Protein AF-G7VB35-F1 (afdb_monomer_lite)

Secondary structure (DSSP, 8-state):
--EEEEE-SS-THHHHHHHHHH--SEEEEEES-TTSHHHHHHHHHHHHHHHHHT-EEEEEE--TTSHHHHHHHHHHHHH-S-TTSSS--

Organism: NCBI:txid1104324

Foldseek 3Di:
DFEAEDEDDLPLVVVLVVCVVVVGQEYEYEYQCCPPPSNVVSQVVVCVSCVVSNHHYHYHHAHPPDPVSSVVSSVVVVPPPCPPPPPPD

Sequence (89 aa):
MRVLVASLGFSYHHVMAVANRCRPEKIVLATVNPEVDRVKNAVDEVALYGKALGVAVEVERLDPSDFWQCVGEAARLFAGDDESTWAGA

InterPro domains:
  IPR054588 Csa3, N-terminal [PF22662] (3-76)

Structure (mmCIF, N/CA/C/O backbone):
data_AF-G7VB35-F1
#
_entry.id   AF-G7VB35-F1
#
loop_
_atom_site.group_PDB
_atom_site.id
_atom_site.type_symbol
_atom_site.label_atom_id
_atom_site.label_alt_id
_atom_site.label_comp_id
_atom_site.label_asym_id
_atom_site.label_entity_id
_atom_site.label_seq_id
_atom_site.pdbx_PDB_ins_code
_atom_site.Cartn_x
_atom_site.Cartn_y
_atom_site.Cartn_z
_atom_site.occupancy
_atom_site.B_iso_or_equiv
_atom_site.auth_seq_id
_atom_site.auth_comp_id
_atom_site.auth_asym_id
_atom_site.auth_atom_id
_atom_site.pdbx_PDB_model_num
ATOM 1 N N . MET A 1 1 ? -9.229 -8.188 13.113 1.00 81.25 1 MET A N 1
ATOM 2 C CA . MET A 1 1 ? -8.333 -7.314 12.346 1.00 81.25 1 MET A CA 1
ATOM 3 C C . MET A 1 1 ? -8.727 -7.321 10.878 1.00 81.25 1 MET A C 1
ATOM 5 O O . MET A 1 1 ? -8.672 -8.374 10.252 1.00 81.25 1 MET A O 1
ATOM 9 N N . ARG A 1 2 ? -9.175 -6.185 10.332 1.00 89.00 2 ARG A N 1
ATOM 10 C CA . ARG A 1 2 ? -9.408 -6.015 8.884 1.00 89.00 2 ARG A CA 1
ATOM 11 C C . ARG A 1 2 ? -8.158 -5.455 8.214 1.00 89.00 2 ARG A C 1
ATOM 13 O O . ARG A 1 2 ? -7.753 -4.339 8.530 1.00 89.00 2 ARG A O 1
ATOM 20 N N . VAL A 1 3 ? -7.589 -6.199 7.273 1.00 91.25 3 VAL A N 1
ATOM 21 C CA . VAL A 1 3 ? -6.418 -5.771 6.497 1.00 91.25 3 VAL A CA 1
ATOM 22 C C . VAL A 1 3 ? -6.845 -5.489 5.060 1.00 91.25 3 VAL A C 1
ATOM 24 O O . VAL A 1 3 ? -7.514 -6.311 4.437 1.00 91.25 3 VAL A O 1
ATOM 27 N N . LEU A 1 4 ? -6.481 -4.319 4.537 1.00 91.50 4 LEU A N 1
ATOM 28 C CA . LEU A 1 4 ? -6.594 -3.997 3.117 1.00 91.50 4 LEU A CA 1
ATOM 29 C C . LEU A 1 4 ? -5.244 -4.260 2.453 1.00 91.50 4 LEU A C 1
ATOM 31 O O . LEU A 1 4 ? -4.307 -3.493 2.646 1.00 91.50 4 LEU A O 1
ATOM 35 N N . VAL A 1 5 ? -5.159 -5.318 1.655 1.00 90.56 5 VAL A N 1
ATOM 36 C CA . VAL A 1 5 ? -3.997 -5.577 0.798 1.00 90.56 5 VAL A CA 1
ATOM 37 C C . VAL A 1 5 ? -4.287 -5.002 -0.583 1.00 90.56 5 VAL A C 1
ATOM 39 O O . VAL A 1 5 ? -5.333 -5.291 -1.168 1.00 90.56 5 VAL A O 1
ATOM 42 N N . ALA A 1 6 ? -3.385 -4.177 -1.104 1.00 89.50 6 ALA A N 1
ATOM 43 C CA . ALA A 1 6 ? -3.522 -3.581 -2.424 1.00 89.50 6 ALA A CA 1
ATOM 44 C C . ALA A 1 6 ? -2.188 -3.588 -3.168 1.00 89.50 6 ALA A C 1
ATOM 46 O O . ALA A 1 6 ? -1.151 -3.241 -2.606 1.00 89.50 6 ALA A O 1
ATOM 47 N N . SER A 1 7 ? -2.223 -3.925 -4.458 1.00 87.00 7 SER A N 1
ATOM 48 C CA . SER A 1 7 ? -1.089 -3.658 -5.333 1.00 87.00 7 SER A CA 1
ATOM 49 C C . SER A 1 7 ? -0.986 -2.155 -5.587 1.00 87.00 7 SER A C 1
ATOM 51 O O . SER A 1 7 ? -1.962 -1.486 -5.941 1.00 87.00 7 SER A O 1
ATOM 53 N N . LEU A 1 8 ? 0.206 -1.603 -5.386 1.00 80.94 8 LEU A N 1
ATOM 54 C CA . LEU A 1 8 ? 0.464 -0.184 -5.550 1.00 80.94 8 LEU A CA 1
ATOM 55 C C . LEU A 1 8 ? 1.037 0.083 -6.941 1.00 80.94 8 LEU A C 1
ATOM 57 O O .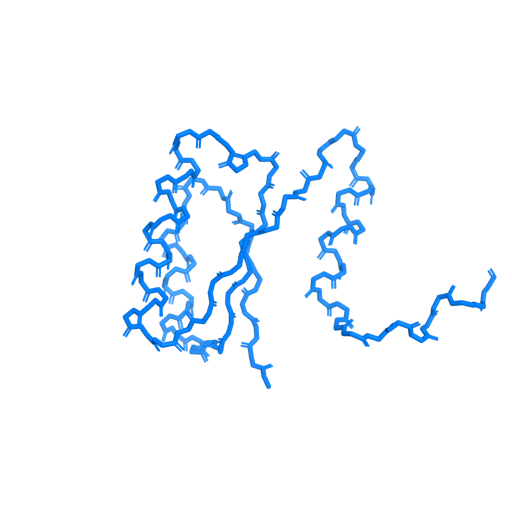 LEU A 1 8 ? 2.238 -0.028 -7.192 1.00 80.94 8 LEU A O 1
ATOM 61 N N . GLY A 1 9 ? 0.126 0.434 -7.844 1.00 71.12 9 GLY A N 1
ATOM 62 C CA . GLY A 1 9 ? 0.428 1.050 -9.131 1.00 71.12 9 GLY A CA 1
ATOM 63 C C . GLY A 1 9 ? 0.118 2.549 -9.128 1.00 71.12 9 GLY A C 1
ATOM 64 O O . GLY A 1 9 ? -0.073 3.178 -8.091 1.00 71.12 9 GLY A O 1
ATOM 65 N N . PHE A 1 10 ? 0.001 3.134 -10.318 1.00 64.56 10 PHE A N 1
ATOM 66 C CA . PHE A 1 10 ? -0.198 4.580 -10.476 1.00 64.56 10 PHE A CA 1
ATOM 67 C C . PHE A 1 10 ? -1.571 5.108 -10.024 1.00 64.56 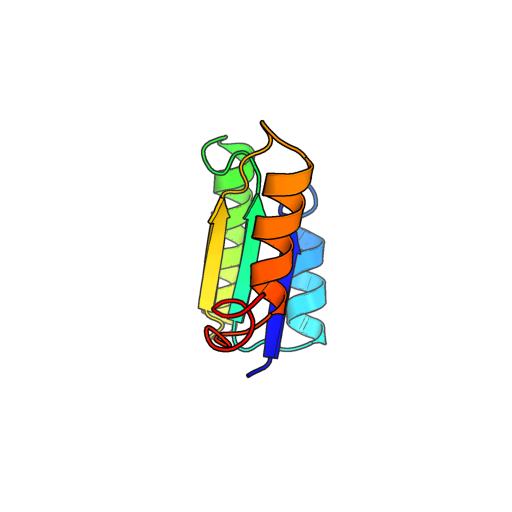10 PHE A C 1
ATOM 69 O O . PHE A 1 10 ? -1.736 6.318 -9.901 1.00 64.56 10 PHE A O 1
ATOM 76 N N . SER A 1 11 ? -2.548 4.235 -9.768 1.00 79.31 11 SER A N 1
ATOM 77 C CA . SER A 1 11 ? -3.918 4.601 -9.373 1.00 79.31 11 SER A CA 1
ATOM 78 C C . SER A 1 11 ? -4.170 4.405 -7.870 1.00 79.31 11 SER A C 1
ATOM 80 O O . SER A 1 11 ? -5.173 3.813 -7.469 1.00 79.31 11 SER A O 1
ATOM 82 N N . TYR A 1 12 ? -3.263 4.896 -7.023 1.00 86.19 12 TYR A N 1
ATOM 83 C CA . TYR A 1 12 ? -3.305 4.719 -5.563 1.00 86.19 12 TYR A CA 1
ATOM 84 C C . TYR A 1 12 ? -4.535 5.357 -4.882 1.00 86.19 12 TYR A C 1
ATOM 86 O O . TYR A 1 12 ? -4.930 4.928 -3.800 1.00 86.19 12 TYR A O 1
ATOM 94 N N . HIS A 1 13 ? -5.227 6.300 -5.532 1.00 91.12 13 HIS A N 1
ATOM 95 C CA . HIS A 1 13 ? -6.502 6.845 -5.041 1.00 91.12 13 HIS A CA 1
ATOM 96 C C . HIS A 1 13 ? -7.586 5.774 -4.826 1.00 91.12 13 HIS A C 1
ATOM 98 O O . HIS A 1 13 ? -8.448 5.935 -3.962 1.00 91.12 13 HIS A O 1
ATOM 104 N N . HIS A 1 14 ? -7.542 4.657 -5.563 1.00 90.88 14 HIS A N 1
ATOM 105 C CA . HIS A 1 14 ? -8.454 3.537 -5.321 1.00 90.88 14 HIS A CA 1
ATOM 106 C C . HIS A 1 14 ? -8.215 2.888 -3.954 1.00 90.88 14 HIS A C 1
ATOM 108 O O . HIS A 1 14 ? -9.178 2.487 -3.305 1.00 90.88 14 HIS A O 1
ATOM 114 N N . VAL A 1 15 ? -6.966 2.850 -3.476 1.00 92.12 15 VAL A N 1
ATOM 115 C CA . VAL A 1 15 ? -6.642 2.354 -2.131 1.00 92.12 15 VAL A CA 1
ATOM 116 C C . VAL A 1 15 ? -7.327 3.221 -1.080 1.00 92.12 15 VAL A C 1
ATOM 118 O O . VAL A 1 15 ? -7.994 2.696 -0.194 1.00 92.12 15 VAL A O 1
ATOM 121 N N . MET A 1 16 ? -7.244 4.547 -1.221 1.00 92.81 16 MET A N 1
ATOM 122 C CA . MET A 1 16 ? -7.891 5.493 -0.306 1.00 92.81 16 MET A CA 1
ATOM 123 C C . MET A 1 16 ? -9.419 5.354 -0.329 1.00 92.81 16 MET A C 1
ATOM 125 O O . MET A 1 16 ? -10.054 5.275 0.722 1.00 92.81 16 MET A O 1
ATOM 129 N N . ALA A 1 17 ? -10.021 5.268 -1.520 1.00 93.06 17 ALA A N 1
ATOM 130 C CA . ALA A 1 17 ? -11.467 5.105 -1.669 1.00 93.06 17 ALA A CA 1
ATOM 131 C C . ALA A 1 17 ? -11.973 3.803 -1.021 1.00 93.06 17 ALA A C 1
ATOM 133 O O . ALA A 1 17 ? -12.993 3.804 -0.324 1.00 93.06 17 ALA A O 1
ATOM 134 N N . VAL A 1 18 ? -11.244 2.698 -1.211 1.00 92.44 18 VAL A N 1
ATOM 135 C CA . VAL A 1 18 ? -11.558 1.409 -0.584 1.00 92.44 18 VAL A CA 1
ATOM 136 C C . VAL A 1 18 ? -11.341 1.473 0.927 1.00 92.44 18 VAL A C 1
ATOM 138 O O . VAL A 1 18 ? -12.211 1.025 1.671 1.00 92.44 18 VAL A O 1
ATOM 141 N N . ALA A 1 19 ? -10.248 2.074 1.400 1.00 92.69 19 ALA A N 1
ATOM 142 C CA . ALA A 1 19 ? -9.977 2.239 2.826 1.00 92.69 19 ALA A CA 1
ATOM 143 C C . ALA A 1 19 ? -11.093 3.027 3.531 1.00 92.69 19 ALA A C 1
ATOM 145 O O . ALA A 1 19 ? -11.584 2.594 4.574 1.00 92.69 19 ALA A O 1
ATOM 146 N N . ASN A 1 20 ? -11.582 4.111 2.922 1.00 92.50 20 ASN A N 1
ATOM 147 C CA . ASN A 1 20 ? -12.700 4.889 3.458 1.00 92.50 20 ASN A CA 1
ATOM 148 C C . ASN A 1 20 ? -13.986 4.056 3.606 1.00 92.50 20 ASN A C 1
ATOM 150 O O . ASN A 1 20 ? -14.724 4.179 4.585 1.00 92.50 20 ASN A O 1
ATOM 154 N N . ARG A 1 21 ? -14.261 3.191 2.621 1.00 92.69 21 ARG A N 1
ATOM 155 C CA . ARG A 1 21 ? -15.467 2.354 2.584 1.00 92.69 21 ARG A CA 1
ATOM 156 C C . ARG A 1 21 ? -15.382 1.163 3.537 1.00 92.69 21 ARG A C 1
ATOM 158 O O . ARG A 1 21 ? -16.359 0.853 4.213 1.00 92.69 21 ARG A O 1
ATOM 165 N N . CYS A 1 22 ? -14.239 0.488 3.566 1.00 91.44 22 CYS A N 1
ATOM 166 C CA . CYS A 1 22 ? -14.056 -0.776 4.276 1.00 91.44 22 CYS A CA 1
ATOM 167 C C . CYS A 1 22 ? -13.574 -0.595 5.722 1.00 91.44 22 CYS A C 1
ATOM 169 O O . CYS A 1 22 ? -13.722 -1.521 6.521 1.00 91.44 22 CYS A O 1
ATOM 171 N N . ARG A 1 23 ? -13.023 0.581 6.057 1.00 92.25 23 ARG A N 1
ATOM 172 C CA . ARG A 1 23 ? -12.441 0.917 7.367 1.00 92.25 23 ARG A CA 1
ATOM 173 C C . ARG A 1 23 ? -11.489 -0.178 7.878 1.00 92.25 23 ARG A C 1
ATOM 175 O O . ARG A 1 23 ? -11.807 -0.838 8.872 1.00 92.25 23 ARG A O 1
ATOM 182 N N . PRO A 1 24 ? -10.377 -0.438 7.163 1.00 94.38 24 PRO A N 1
ATOM 183 C CA . PRO A 1 24 ? -9.377 -1.395 7.613 1.00 94.38 24 PRO A CA 1
ATOM 184 C C . PRO A 1 24 ? -8.644 -0.871 8.855 1.00 94.38 24 PRO A C 1
ATOM 186 O O . PRO A 1 24 ? -8.580 0.330 9.082 1.00 94.38 24 PRO A O 1
ATOM 189 N N . GLU A 1 25 ? -8.066 -1.780 9.632 1.00 93.62 25 GLU A N 1
ATOM 190 C CA . GLU A 1 25 ? -7.158 -1.470 10.747 1.00 93.62 25 GLU A CA 1
ATOM 191 C C . GLU A 1 25 ? -5.702 -1.341 10.255 1.00 93.62 25 GLU A C 1
ATOM 193 O O . GLU A 1 25 ? -4.893 -0.635 10.856 1.00 93.62 25 GLU A O 1
ATOM 198 N N . LYS A 1 26 ? -5.385 -1.986 9.122 1.00 94.00 26 LYS A N 1
ATOM 199 C CA . LYS A 1 26 ? -4.067 -1.988 8.476 1.00 94.00 26 LYS A CA 1
ATOM 200 C C . LYS A 1 26 ? -4.200 -1.987 6.951 1.00 94.00 26 LYS A C 1
ATOM 202 O O . LYS A 1 26 ? -5.084 -2.649 6.405 1.00 94.00 26 LYS A O 1
ATOM 207 N N . ILE A 1 27 ? -3.312 -1.276 6.266 1.00 93.94 27 ILE A N 1
ATOM 208 C CA . ILE A 1 27 ? -3.159 -1.268 4.809 1.00 93.94 27 ILE A CA 1
ATOM 209 C C . ILE A 1 27 ? -1.776 -1.826 4.475 1.00 93.94 27 ILE A C 1
ATOM 211 O O . ILE A 1 27 ? -0.781 -1.363 5.025 1.00 93.94 27 ILE A O 1
ATOM 215 N N . VAL A 1 28 ? -1.716 -2.789 3.561 1.00 93.44 28 VAL A N 1
ATOM 216 C CA . VAL A 1 28 ? -0.469 -3.331 3.012 1.00 93.44 28 VAL A CA 1
ATOM 217 C C . VAL A 1 28 ? -0.401 -2.978 1.531 1.00 93.44 28 VAL A C 1
ATOM 219 O O . VAL A 1 28 ? -1.276 -3.362 0.751 1.00 93.44 28 VAL A O 1
ATOM 222 N N . LEU A 1 29 ? 0.627 -2.224 1.154 1.00 92.81 29 LEU A N 1
ATOM 223 C CA . LEU A 1 29 ? 0.888 -1.774 -0.208 1.00 92.81 29 LEU A CA 1
ATOM 224 C C . LEU A 1 29 ? 1.960 -2.656 -0.843 1.00 92.81 29 LEU A C 1
ATOM 226 O O . LEU A 1 29 ? 3.133 -2.532 -0.512 1.00 92.81 29 LEU A O 1
ATOM 230 N N . ALA A 1 30 ? 1.574 -3.520 -1.775 1.00 91.12 30 ALA A N 1
ATOM 231 C CA . ALA A 1 30 ? 2.502 -4.413 -2.461 1.00 91.12 30 ALA A CA 1
ATOM 232 C C . ALA A 1 30 ? 2.989 -3.795 -3.783 1.00 91.12 30 ALA A C 1
ATOM 234 O O . ALA A 1 30 ? 2.175 -3.439 -4.638 1.00 91.12 30 ALA A O 1
ATOM 235 N N . THR A 1 31 ? 4.301 -3.660 -3.991 1.00 89.56 31 THR A N 1
ATOM 236 C CA . THR A 1 31 ? 4.867 -3.070 -5.219 1.00 89.56 31 THR A CA 1
ATOM 237 C C . THR A 1 31 ? 6.210 -3.677 -5.605 1.00 89.56 31 THR A C 1
ATOM 239 O O . THR A 1 31 ? 7.000 -4.059 -4.753 1.00 89.56 31 THR A O 1
ATOM 242 N N . VAL A 1 32 ? 6.505 -3.736 -6.904 1.00 86.62 32 VAL A N 1
ATOM 243 C CA . VAL A 1 32 ? 7.771 -4.291 -7.418 1.00 86.62 32 VAL A CA 1
ATOM 244 C C . VAL A 1 32 ? 8.935 -3.298 -7.370 1.00 86.62 32 VAL A C 1
ATOM 246 O O . VAL A 1 32 ? 10.097 -3.691 -7.459 1.00 86.62 32 VAL A O 1
ATOM 249 N N . ASN A 1 33 ? 8.649 -1.996 -7.254 1.00 84.88 33 ASN A N 1
ATOM 250 C CA . ASN A 1 33 ? 9.679 -0.960 -7.260 1.00 84.88 33 ASN A CA 1
ATOM 251 C C . ASN A 1 33 ? 9.300 0.226 -6.354 1.00 84.88 33 ASN A C 1
ATOM 253 O O . ASN A 1 33 ? 8.898 1.280 -6.855 1.00 84.88 33 ASN A O 1
ATOM 257 N N . PRO A 1 34 ? 9.417 0.064 -5.023 1.00 82.88 34 PRO A N 1
ATOM 258 C CA . PRO A 1 34 ? 9.067 1.112 -4.065 1.00 82.88 34 PRO A CA 1
ATOM 259 C C . PRO A 1 34 ? 9.991 2.332 -4.151 1.00 82.88 34 PRO A C 1
ATOM 261 O O . PRO A 1 34 ? 9.635 3.400 -3.669 1.00 82.88 34 PRO A O 1
ATOM 264 N N . GLU A 1 35 ? 11.162 2.196 -4.780 1.00 85.62 35 GLU A N 1
ATOM 265 C CA . GLU A 1 35 ? 12.185 3.240 -4.805 1.00 85.62 35 GLU A CA 1
ATOM 266 C C . GLU A 1 35 ? 11.985 4.295 -5.892 1.00 85.62 35 GLU A C 1
ATOM 268 O O . GLU A 1 35 ? 12.595 5.363 -5.817 1.00 85.62 35 GLU A O 1
ATOM 273 N N . VAL A 1 36 ? 11.144 4.024 -6.892 1.00 89.44 36 VAL A N 1
ATOM 274 C CA . VAL A 1 36 ? 10.832 4.993 -7.947 1.00 89.44 36 VAL A CA 1
ATOM 275 C C . VAL A 1 36 ? 10.044 6.152 -7.348 1.00 89.44 36 VAL A C 1
ATOM 277 O O . VAL A 1 36 ? 9.015 5.929 -6.716 1.00 89.44 36 VAL A O 1
ATOM 280 N N . ASP A 1 37 ? 10.474 7.388 -7.616 1.00 89.00 37 ASP A N 1
ATOM 281 C CA . ASP A 1 37 ? 9.902 8.621 -7.045 1.00 89.00 37 ASP A CA 1
ATOM 282 C C . ASP A 1 37 ? 8.374 8.671 -7.101 1.00 89.00 37 ASP A C 1
ATOM 284 O O . ASP A 1 37 ? 7.702 9.068 -6.154 1.00 89.00 37 ASP A O 1
ATOM 288 N N . ARG A 1 38 ? 7.791 8.208 -8.209 1.00 86.19 38 ARG A N 1
ATOM 289 C CA . ARG A 1 38 ? 6.336 8.181 -8.372 1.00 86.19 38 ARG A CA 1
ATOM 290 C C . ARG A 1 38 ? 5.640 7.205 -7.419 1.00 86.19 38 ARG A C 1
ATOM 292 O O . ARG A 1 38 ? 4.532 7.489 -6.977 1.00 86.19 38 ARG A O 1
ATOM 299 N N . VAL A 1 39 ? 6.261 6.063 -7.132 1.00 89.44 39 VAL A N 1
ATOM 300 C CA . VAL A 1 39 ? 5.751 5.084 -6.164 1.00 89.44 39 VAL A CA 1
ATOM 301 C C . VAL A 1 39 ? 5.961 5.603 -4.746 1.00 89.44 39 VAL A C 1
ATOM 303 O O . VAL A 1 39 ? 5.027 5.526 -3.958 1.00 89.44 39 VAL A O 1
ATOM 306 N N . LYS A 1 40 ? 7.111 6.224 -4.453 1.00 91.06 40 LYS A N 1
ATOM 307 C CA . LYS A 1 40 ? 7.367 6.905 -3.172 1.00 91.06 40 LYS A CA 1
ATOM 308 C C . LYS A 1 40 ? 6.299 7.947 -2.856 1.00 91.06 40 LYS A C 1
ATOM 310 O O . LYS A 1 40 ? 5.660 7.853 -1.818 1.00 91.06 40 LYS A O 1
ATOM 315 N N . ASN A 1 41 ? 6.010 8.847 -3.797 1.00 91.38 41 ASN A N 1
ATOM 316 C CA . ASN A 1 41 ? 4.964 9.856 -3.617 1.00 91.38 41 ASN A CA 1
ATOM 317 C C . ASN A 1 41 ? 3.590 9.216 -3.348 1.00 91.38 41 ASN A C 1
ATOM 319 O O . ASN A 1 41 ? 2.849 9.676 -2.485 1.00 91.38 41 ASN A O 1
ATOM 323 N N . ALA A 1 42 ? 3.256 8.130 -4.053 1.00 92.19 42 ALA A N 1
ATOM 324 C CA . ALA A 1 42 ? 2.011 7.400 -3.822 1.00 92.19 42 ALA A CA 1
ATOM 325 C C . ALA A 1 42 ? 1.967 6.743 -2.429 1.00 92.19 42 ALA A C 1
ATOM 327 O O . ALA A 1 42 ? 0.934 6.798 -1.763 1.00 92.19 42 ALA A O 1
ATOM 328 N N . VAL A 1 43 ? 3.074 6.139 -1.981 1.00 92.88 43 VAL A N 1
ATOM 329 C CA . VAL A 1 43 ? 3.219 5.593 -0.622 1.00 92.88 43 VAL A CA 1
ATOM 330 C C . VAL A 1 43 ? 3.026 6.698 0.411 1.00 92.88 43 VAL A C 1
ATOM 332 O O . VAL A 1 43 ? 2.213 6.530 1.315 1.00 92.88 43 VAL A O 1
ATOM 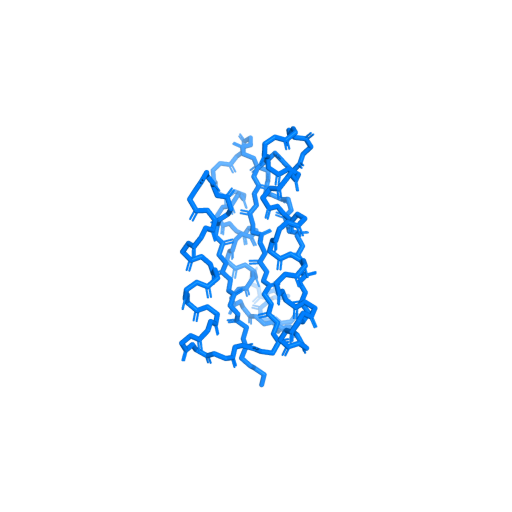335 N N . ASP A 1 44 ? 3.718 7.826 0.258 1.00 93.00 44 ASP A N 1
ATOM 336 C CA . ASP A 1 44 ? 3.671 8.947 1.197 1.00 93.00 44 ASP A CA 1
ATOM 337 C C . ASP A 1 44 ? 2.258 9.529 1.313 1.00 93.00 44 ASP A C 1
ATOM 339 O O . ASP A 1 44 ? 1.769 9.779 2.417 1.00 93.00 44 ASP A O 1
ATOM 343 N N . GLU A 1 45 ? 1.553 9.684 0.190 1.00 93.94 45 GLU A N 1
ATOM 344 C CA . GLU A 1 45 ? 0.166 10.146 0.190 1.00 93.94 45 GLU A CA 1
ATOM 345 C C . GLU A 1 45 ? -0.776 9.154 0.888 1.00 93.94 45 GLU A C 1
ATOM 347 O O . GLU A 1 45 ? -1.623 9.560 1.691 1.00 93.94 45 GLU A O 1
ATOM 352 N N . VAL A 1 46 ? -0.631 7.849 0.632 1.00 94.06 46 VAL A N 1
ATOM 353 C CA . VAL A 1 46 ? -1.435 6.826 1.319 1.00 94.06 46 VAL A CA 1
ATOM 354 C C . VAL A 1 46 ? -1.087 6.759 2.808 1.00 94.06 46 VAL A C 1
ATOM 356 O O . VAL A 1 46 ? -1.991 6.608 3.626 1.00 94.06 46 VAL A O 1
ATOM 359 N N . ALA A 1 47 ? 0.180 6.924 3.186 1.00 94.50 47 ALA A N 1
ATOM 360 C CA . ALA A 1 47 ? 0.621 6.955 4.577 1.00 94.50 47 ALA A CA 1
ATOM 361 C C . ALA A 1 47 ? 0.056 8.170 5.329 1.00 94.50 47 ALA A C 1
ATOM 363 O O . ALA A 1 47 ? -0.453 8.030 6.445 1.00 94.50 47 ALA A O 1
ATOM 364 N N . LEU A 1 48 ? 0.070 9.353 4.705 1.00 95.50 48 LEU A N 1
ATOM 365 C CA . LEU A 1 48 ? -0.553 10.562 5.247 1.00 95.50 48 LEU A CA 1
ATOM 366 C C . LEU A 1 48 ? -2.060 10.355 5.465 1.00 95.50 48 LEU A C 1
ATOM 368 O O . LEU A 1 48 ? -2.594 10.699 6.523 1.00 95.50 48 LEU A O 1
ATOM 372 N N . TYR A 1 49 ? -2.734 9.750 4.485 1.00 93.81 49 TYR A N 1
ATOM 373 C CA . TYR A 1 49 ? -4.151 9.410 4.574 1.00 93.81 49 TYR A CA 1
ATOM 374 C C . TYR A 1 49 ? -4.435 8.384 5.682 1.00 93.81 49 TYR A C 1
ATOM 376 O O . TYR A 1 49 ? -5.329 8.589 6.504 1.00 93.81 49 TYR A O 1
ATOM 384 N N . GLY A 1 50 ? -3.642 7.312 5.757 1.00 93.81 50 GLY A N 1
ATOM 385 C CA . GLY A 1 50 ? -3.735 6.287 6.797 1.00 93.81 50 GLY A CA 1
ATOM 386 C C . GLY A 1 50 ? -3.578 6.879 8.195 1.00 93.81 50 GLY A C 1
ATOM 387 O O . GLY A 1 50 ? -4.410 6.627 9.065 1.00 93.81 50 GLY A O 1
ATOM 388 N N . LYS A 1 51 ? -2.604 7.778 8.389 1.00 94.62 51 LYS A N 1
ATOM 389 C CA . LYS A 1 51 ? -2.415 8.515 9.647 1.00 94.62 51 LYS A CA 1
ATOM 390 C C . LYS A 1 51 ? -3.654 9.317 10.045 1.00 94.62 51 LYS A C 1
ATOM 392 O O . LYS A 1 51 ? -4.040 9.283 11.210 1.00 94.62 51 LYS A O 1
ATOM 397 N N . ALA A 1 52 ? -4.290 10.012 9.100 1.00 93.56 52 ALA A N 1
ATOM 398 C CA . ALA A 1 52 ? -5.517 10.767 9.365 1.00 93.56 52 ALA A CA 1
ATOM 399 C C . ALA A 1 52 ? -6.692 9.864 9.789 1.00 93.56 52 ALA A C 1
ATOM 401 O O . ALA A 1 52 ? -7.556 10.299 10.547 1.00 93.56 52 ALA A O 1
ATOM 402 N N . LEU A 1 53 ? -6.707 8.608 9.335 1.00 90.69 53 LEU A N 1
ATOM 403 C CA . LEU A 1 53 ? -7.707 7.607 9.708 1.00 90.69 53 LEU A CA 1
ATOM 404 C C . LEU A 1 53 ? -7.335 6.764 10.940 1.00 90.69 53 LEU A C 1
ATOM 406 O O . LEU A 1 53 ? -8.155 5.962 11.383 1.00 90.69 53 LEU A O 1
ATOM 410 N N . GLY A 1 54 ? -6.123 6.910 11.486 1.00 93.81 54 GLY A N 1
ATOM 411 C CA . GLY A 1 54 ? -5.613 6.031 12.544 1.00 93.81 54 GLY A CA 1
ATOM 412 C C . GLY A 1 54 ? -5.333 4.598 12.069 1.00 93.81 54 GLY A C 1
ATOM 413 O O . GLY A 1 54 ? -5.457 3.661 12.851 1.00 93.81 54 GLY A O 1
ATOM 414 N N . VAL A 1 55 ? -4.987 4.425 10.792 1.00 94.00 55 VAL A N 1
ATOM 415 C CA . VAL A 1 55 ? -4.744 3.133 10.137 1.00 94.00 55 VAL A CA 1
ATOM 416 C C . VAL A 1 55 ? -3.251 2.963 9.865 1.00 94.00 55 VAL A C 1
ATOM 418 O O . VAL A 1 55 ? -2.616 3.859 9.305 1.00 94.00 55 VAL A O 1
ATOM 421 N N . ALA A 1 56 ? -2.691 1.809 10.234 1.00 93.25 56 ALA A N 1
ATOM 422 C CA . ALA A 1 56 ? -1.295 1.485 9.943 1.00 93.25 56 ALA A CA 1
ATOM 423 C C . ALA A 1 56 ? -1.102 1.221 8.441 1.00 93.25 56 ALA A C 1
ATOM 425 O O . ALA A 1 56 ? -1.927 0.546 7.826 1.00 93.25 56 ALA A O 1
ATOM 426 N N . VAL A 1 57 ? -0.017 1.730 7.855 1.00 94.06 57 VAL A N 1
ATOM 427 C CA . VAL A 1 57 ? 0.337 1.503 6.445 1.00 94.06 57 VAL A CA 1
ATOM 428 C C . VAL A 1 57 ? 1.713 0.857 6.386 1.00 94.06 57 VAL A C 1
ATOM 430 O O . VAL A 1 57 ? 2.672 1.401 6.927 1.00 94.06 57 VAL A O 1
ATOM 433 N N . GLU A 1 58 ? 1.799 -0.287 5.720 1.00 94.00 58 GLU A N 1
ATOM 434 C CA . GLU A 1 58 ? 3.039 -1.015 5.455 1.00 94.00 58 GLU A CA 1
ATOM 435 C C . GLU A 1 58 ? 3.250 -1.164 3.950 1.00 94.00 58 GLU A C 1
ATOM 437 O O . GLU A 1 58 ? 2.290 -1.193 3.174 1.00 94.00 58 GLU A O 1
ATOM 442 N N . VAL A 1 59 ? 4.513 -1.246 3.538 1.00 92.00 59 VAL A N 1
ATOM 443 C CA . VAL A 1 59 ? 4.906 -1.409 2.137 1.00 92.00 59 VAL A CA 1
ATOM 444 C C . VAL A 1 59 ? 5.675 -2.707 2.003 1.00 92.00 59 VAL A C 1
ATOM 446 O O . VAL A 1 59 ? 6.687 -2.898 2.668 1.00 92.00 59 VAL A O 1
ATOM 449 N N . GLU A 1 60 ? 5.208 -3.557 1.102 1.00 90.31 60 GLU A N 1
ATOM 450 C CA . GLU A 1 60 ? 5.823 -4.836 0.782 1.00 90.31 60 GLU A CA 1
ATOM 451 C C . GLU A 1 60 ? 6.420 -4.776 -0.618 1.00 90.31 60 GLU A C 1
ATOM 453 O O . GLU A 1 60 ? 5.745 -4.439 -1.600 1.00 90.31 60 GLU A O 1
ATOM 458 N N . ARG A 1 61 ? 7.715 -5.086 -0.710 1.00 89.50 61 ARG A N 1
ATOM 459 C CA . ARG A 1 61 ? 8.406 -5.174 -1.992 1.00 89.50 61 ARG A CA 1
ATOM 460 C C . ARG A 1 61 ? 8.231 -6.578 -2.552 1.00 89.50 61 ARG A C 1
ATOM 462 O O . ARG A 1 61 ? 8.653 -7.536 -1.922 1.00 89.50 61 ARG A O 1
ATOM 469 N N . LEU A 1 62 ? 7.685 -6.666 -3.758 1.00 87.19 62 LEU A N 1
ATOM 470 C CA . LEU A 1 62 ? 7.591 -7.914 -4.510 1.00 87.19 62 LEU A CA 1
ATOM 471 C C . LEU A 1 62 ? 8.799 -8.061 -5.440 1.00 87.19 62 LEU A C 1
ATOM 473 O O . LEU A 1 62 ? 9.201 -7.083 -6.080 1.00 87.19 62 LEU A O 1
ATOM 477 N N . ASP A 1 63 ? 9.360 -9.263 -5.548 1.00 84.44 63 ASP A N 1
ATOM 478 C CA . ASP A 1 63 ? 10.398 -9.564 -6.537 1.00 84.44 63 ASP A CA 1
ATOM 479 C C . ASP A 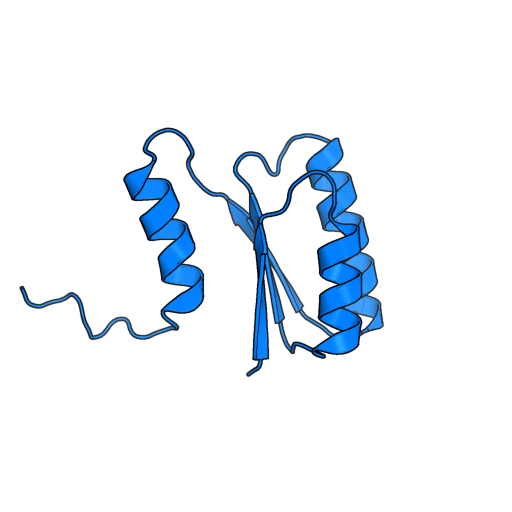1 63 ? 9.767 -9.955 -7.888 1.00 84.44 63 ASP A C 1
ATOM 481 O O . ASP A 1 63 ? 9.138 -11.006 -7.995 1.00 84.44 63 ASP A O 1
ATOM 485 N N . PRO A 1 64 ? 9.909 -9.143 -8.954 1.00 81.56 64 PRO A N 1
ATOM 486 C CA . PRO A 1 64 ? 9.336 -9.461 -10.258 1.00 81.56 64 PRO A CA 1
ATOM 487 C C . PRO A 1 64 ? 10.173 -10.453 -11.084 1.00 81.56 64 PRO A C 1
ATOM 489 O O . PRO A 1 64 ? 9.756 -10.782 -12.195 1.00 81.56 64 PRO A O 1
ATOM 492 N N . SER A 1 65 ? 11.360 -10.866 -10.621 1.00 85.25 65 SER A N 1
ATOM 493 C CA . SER A 1 65 ? 12.288 -11.694 -11.408 1.00 85.25 65 SER A CA 1
ATOM 494 C C . SER A 1 65 ? 11.771 -13.115 -11.664 1.00 85.25 65 SER A C 1
ATOM 496 O O . SER A 1 65 ? 12.061 -13.684 -12.718 1.00 85.25 65 SER A O 1
ATOM 498 N N . ASP A 1 66 ? 10.937 -13.638 -10.763 1.00 82.06 66 ASP A N 1
ATOM 499 C CA . ASP A 1 66 ? 10.184 -14.878 -10.929 1.00 82.06 66 ASP A CA 1
ATOM 500 C C . ASP A 1 66 ? 8.696 -14.623 -10.638 1.00 82.06 66 ASP A C 1
ATOM 502 O O . ASP A 1 66 ? 8.297 -14.224 -9.542 1.00 82.06 66 ASP A O 1
ATOM 506 N N . PHE A 1 67 ? 7.851 -14.866 -11.644 1.00 75.94 67 PHE A N 1
ATOM 507 C CA . PHE A 1 67 ? 6.405 -14.682 -11.543 1.00 75.94 67 PHE A CA 1
ATOM 508 C C . PHE A 1 67 ? 5.780 -15.524 -10.421 1.00 75.94 67 PHE A C 1
ATOM 510 O O . PHE A 1 67 ? 4.926 -15.025 -9.690 1.00 75.94 67 PHE A O 1
ATOM 517 N N . TRP A 1 68 ? 6.191 -16.785 -10.262 1.00 78.81 68 TRP A N 1
ATOM 518 C CA . TRP A 1 68 ? 5.633 -17.667 -9.236 1.00 78.81 68 TRP A CA 1
ATOM 519 C C . TRP A 1 68 ? 6.117 -17.293 -7.843 1.00 78.81 68 TRP A C 1
ATOM 521 O O . TRP A 1 68 ? 5.341 -17.387 -6.891 1.00 78.81 68 TRP A O 1
ATOM 531 N N . GLN A 1 69 ? 7.352 -16.805 -7.726 1.00 81.38 69 GLN A N 1
ATOM 532 C CA . GLN A 1 69 ? 7.844 -16.233 -6.478 1.00 81.38 69 GLN A CA 1
ATOM 533 C C . GLN A 1 69 ? 7.033 -14.991 -6.088 1.00 81.38 69 GLN A C 1
ATOM 535 O O . GLN A 1 69 ? 6.526 -14.931 -4.971 1.00 81.38 69 GLN A O 1
ATOM 540 N N . CYS A 1 70 ? 6.817 -14.062 -7.022 1.00 79.75 70 CYS A N 1
ATOM 541 C CA . CYS A 1 70 ? 5.995 -12.865 -6.821 1.00 79.75 70 CYS A CA 1
ATOM 542 C C . CYS A 1 70 ? 4.562 -13.213 -6.382 1.00 79.75 70 CYS A C 1
ATOM 544 O O . CYS A 1 70 ? 4.020 -12.623 -5.445 1.00 79.75 70 CYS A O 1
ATOM 546 N N . VAL A 1 71 ? 3.949 -14.216 -7.022 1.00 76.44 71 VAL A N 1
ATOM 547 C CA . VAL A 1 71 ? 2.627 -14.732 -6.635 1.00 76.44 71 VAL A CA 1
ATOM 548 C C . VAL A 1 71 ? 2.661 -15.343 -5.233 1.00 76.44 71 VAL A C 1
ATOM 550 O O . VAL A 1 71 ? 1.744 -15.101 -4.453 1.00 76.44 71 VAL A O 1
ATOM 553 N N . GLY A 1 72 ? 3.704 -16.103 -4.892 1.00 80.88 72 GLY A N 1
ATOM 554 C CA . GLY A 1 72 ? 3.884 -16.683 -3.561 1.00 80.88 72 GLY A CA 1
ATOM 555 C C . GLY A 1 72 ? 4.045 -15.624 -2.468 1.00 80.88 72 GLY A C 1
ATOM 556 O O . GLY A 1 72 ? 3.389 -15.706 -1.432 1.00 80.88 72 GLY A O 1
ATOM 557 N N . GLU A 1 73 ? 4.860 -14.598 -2.713 1.00 82.00 73 GLU A N 1
ATOM 558 C CA . GLU A 1 73 ? 5.030 -13.435 -1.834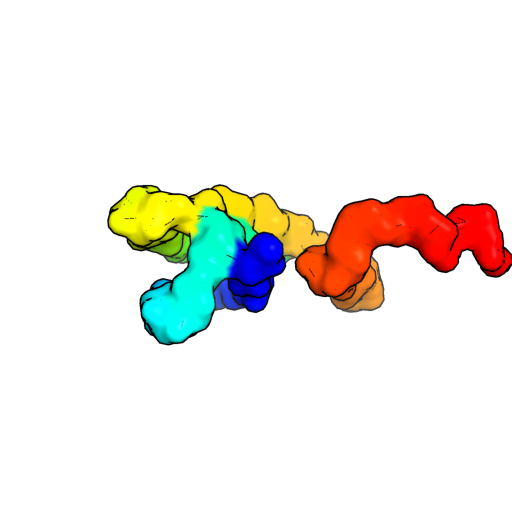 1.00 82.00 73 GLU A CA 1
ATOM 559 C C . GLU A 1 73 ? 3.701 -12.696 -1.634 1.00 82.00 73 GLU A C 1
ATOM 561 O O . GLU A 1 73 ? 3.293 -12.451 -0.499 1.00 82.00 73 GLU A O 1
ATOM 566 N N . ALA A 1 74 ? 2.964 -12.429 -2.716 1.00 80.50 74 ALA A N 1
ATOM 567 C CA . ALA A 1 74 ? 1.649 -11.801 -2.640 1.00 80.50 74 ALA A CA 1
ATOM 568 C C . ALA A 1 74 ? 0.620 -12.675 -1.901 1.00 80.50 74 ALA A C 1
ATOM 570 O O . ALA A 1 74 ? -0.189 -12.155 -1.136 1.00 80.50 74 ALA A O 1
ATOM 571 N N . ALA A 1 75 ? 0.650 -13.998 -2.093 1.00 79.12 75 ALA A N 1
ATOM 572 C CA . ALA A 1 75 ? -0.256 -14.932 -1.428 1.00 79.12 75 ALA A CA 1
ATOM 573 C C . ALA A 1 75 ? -0.035 -14.974 0.092 1.00 79.12 75 ALA A C 1
ATOM 575 O O . ALA A 1 75 ? -1.008 -15.070 0.843 1.00 79.12 75 ALA A O 1
ATOM 576 N N . ARG A 1 76 ? 1.214 -14.828 0.560 1.00 85.31 76 ARG A N 1
ATOM 577 C CA . ARG A 1 76 ? 1.531 -14.754 1.999 1.00 85.31 76 ARG A CA 1
ATOM 578 C C . ARG A 1 76 ? 0.832 -13.587 2.696 1.00 85.31 76 ARG A C 1
ATOM 580 O O . ARG A 1 76 ? 0.427 -13.737 3.842 1.00 85.31 76 ARG A O 1
ATOM 587 N N . LEU A 1 77 ? 0.581 -12.481 1.991 1.00 81.44 77 LEU A N 1
ATOM 588 C CA . LEU A 1 77 ? -0.158 -11.331 2.536 1.00 81.44 77 LEU A CA 1
ATOM 589 C C . LEU A 1 77 ? -1.607 -11.672 2.925 1.00 81.44 77 LEU A C 1
ATOM 591 O O . LEU A 1 77 ? -2.212 -10.965 3.730 1.00 81.44 77 LEU A O 1
ATOM 595 N N . PHE A 1 78 ? -2.165 -12.744 2.356 1.00 80.12 78 PHE A N 1
ATOM 596 C CA . PHE A 1 78 ? -3.526 -13.214 2.622 1.00 80.12 78 PHE A CA 1
ATOM 597 C C . PHE A 1 78 ? -3.580 -14.459 3.514 1.00 80.12 78 PHE A C 1
ATOM 599 O O . PHE A 1 78 ? -4.659 -14.801 3.992 1.00 80.12 78 PHE A O 1
ATOM 606 N N . ALA A 1 79 ? -2.447 -15.132 3.736 1.00 77.81 79 ALA A N 1
ATOM 607 C CA . ALA A 1 79 ? -2.385 -16.379 4.497 1.00 77.81 79 ALA A CA 1
ATOM 608 C C . ALA A 1 79 ? -2.516 -16.173 6.020 1.00 77.81 79 ALA A C 1
ATOM 610 O O . ALA A 1 79 ? -2.901 -17.102 6.723 1.00 77.81 79 ALA A O 1
ATOM 611 N N . GLY A 1 80 ? -2.261 -14.960 6.526 1.00 63.44 80 GLY A N 1
ATOM 612 C CA . GLY A 1 80 ? -2.154 -14.706 7.969 1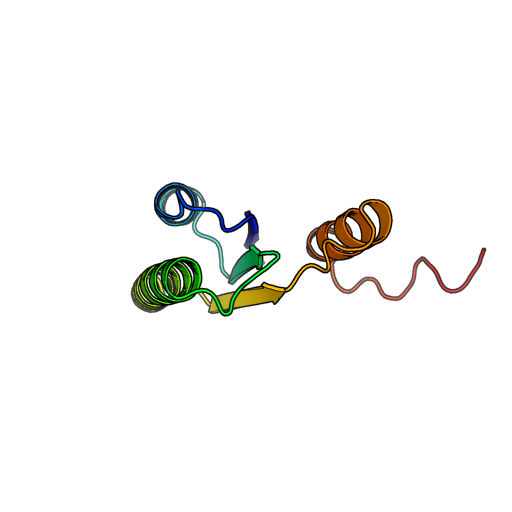.00 63.44 80 GLY A CA 1
ATOM 613 C C . GLY A 1 80 ? -0.916 -15.373 8.586 1.00 63.44 80 GLY A C 1
ATOM 614 O O . GLY A 1 80 ? -0.203 -16.107 7.905 1.00 63.44 80 GLY A O 1
ATOM 615 N N . ASP A 1 81 ? -0.654 -15.117 9.872 1.00 54.84 81 ASP A N 1
ATOM 616 C CA . ASP A 1 81 ? 0.480 -15.679 10.636 1.00 54.84 81 ASP A CA 1
ATOM 617 C C . ASP A 1 81 ? 0.311 -17.184 10.938 1.00 54.84 81 ASP A C 1
ATOM 619 O O . ASP A 1 81 ? 0.517 -17.629 12.066 1.00 54.84 81 ASP A O 1
ATOM 623 N N . ASP A 1 82 ? -0.110 -17.993 9.966 1.00 49.41 82 ASP A N 1
ATOM 624 C CA . ASP A 1 82 ? -0.195 -19.440 10.137 1.00 49.41 82 ASP A CA 1
ATOM 625 C C . ASP A 1 82 ? 1.063 -20.108 9.570 1.00 49.41 82 ASP A C 1
ATOM 627 O O . ASP A 1 82 ? 1.069 -20.774 8.534 1.00 49.41 82 ASP A O 1
ATOM 631 N N . GLU A 1 83 ? 2.163 -19.930 10.302 1.00 44.22 83 GLU A N 1
ATOM 632 C CA . GLU A 1 83 ? 3.453 -20.609 10.111 1.00 44.22 83 GLU A CA 1
ATOM 633 C C . GLU A 1 83 ? 3.364 -22.137 10.368 1.00 44.22 83 GLU A C 1
ATOM 635 O O . GLU A 1 83 ? 4.376 -22.827 10.452 1.00 44.22 83 GLU A O 1
ATOM 640 N N . SER A 1 84 ? 2.156 -22.701 10.508 1.00 42.88 84 SER A N 1
ATOM 641 C CA . SER A 1 84 ? 1.931 -24.093 10.911 1.00 42.88 84 SER A CA 1
ATOM 642 C C . SER A 1 84 ? 1.626 -25.071 9.768 1.00 42.88 84 SER A C 1
ATOM 644 O O . SER A 1 84 ? 1.663 -26.281 9.987 1.00 42.88 84 SER A O 1
ATOM 646 N N . THR A 1 85 ? 1.362 -24.609 8.540 1.00 43.41 85 THR A N 1
ATOM 647 C CA . THR A 1 85 ? 0.803 -25.487 7.484 1.00 43.41 85 THR A CA 1
ATOM 648 C C . THR A 1 85 ? 1.768 -25.952 6.391 1.00 43.41 85 THR A C 1
ATOM 650 O O . THR A 1 85 ? 1.358 -26.738 5.541 1.00 43.41 85 THR A O 1
ATOM 653 N N . TRP A 1 86 ? 3.052 -25.575 6.423 1.00 46.38 86 TRP A N 1
ATOM 654 C CA . TRP A 1 86 ? 4.020 -25.992 5.386 1.00 46.38 86 TRP A CA 1
ATOM 655 C C . TRP A 1 86 ? 5.278 -26.706 5.900 1.00 46.38 86 TRP A C 1
ATOM 657 O O . TRP A 1 86 ? 6.143 -27.060 5.106 1.00 46.38 86 TRP A O 1
ATOM 667 N N . ALA A 1 87 ? 5.370 -27.007 7.199 1.00 39.44 87 ALA A N 1
ATOM 668 C CA . ALA A 1 87 ? 6.466 -27.804 7.766 1.00 39.44 87 ALA A CA 1
ATOM 669 C C . ALA A 1 87 ? 6.259 -29.334 7.639 1.00 39.44 87 ALA A C 1
ATOM 671 O O . ALA A 1 87 ? 6.846 -30.105 8.397 1.00 39.44 87 ALA A O 1
ATOM 672 N N . GLY A 1 88 ? 5.427 -29.796 6.701 1.00 45.34 88 GLY A N 1
ATOM 673 C CA . GLY A 1 88 ? 5.148 -31.223 6.541 1.00 45.34 88 GLY A CA 1
ATOM 674 C C . GLY A 1 88 ? 4.402 -31.573 5.259 1.00 45.34 88 GLY A C 1
ATOM 675 O O . GLY A 1 88 ? 3.211 -31.869 5.311 1.00 45.34 88 GLY A O 1
ATOM 676 N N . ALA A 1 89 ? 5.111 -31.574 4.131 1.00 37.12 89 ALA A N 1
ATOM 677 C CA . ALA A 1 89 ? 4.760 -32.348 2.941 1.00 37.12 89 ALA A CA 1
ATOM 678 C C . ALA A 1 89 ? 6.037 -32.728 2.185 1.00 37.12 89 ALA A C 1
ATOM 680 O O . ALA A 1 89 ? 6.874 -31.823 1.971 1.00 37.12 89 ALA A O 1
#

pLDDT: mean 83.43, std 14.57, range [37.12, 95.5]

Radius of gyration: 14.03 Å; chains: 1; bounding box: 28×43×24 Å